Protein AF-X6FTU5-F1 (afdb_monomer_lite)

Radius of gyration: 21.66 Å; chains: 1; bounding box: 57×22×80 Å

Foldseek 3Di:
DDDPPPDPDDVVVVVVVVVVVVLVVVLVVLLVVQLVVQLVVLLVQLLVVCVVLQWFKKKFFDDPPPPVQAGPDIDTDGPDPVRDQFQAWTWGFARDGPDNGTDTDIDGSRVSVSVSVVSVQCVPPNPDPDDLQFARIWMQGSVVSDIDGHTDPDDPDPD

Structure (mmCIF, N/CA/C/O backbone):
data_AF-X6FTU5-F1
#
_entry.id   AF-X6FTU5-F1
#
loop_
_atom_site.group_PDB
_atom_site.id
_atom_site.type_symbol
_atom_site.label_atom_id
_atom_site.label_alt_id
_atom_site.label_comp_id
_atom_site.label_asym_id
_atom_site.label_entity_id
_atom_site.label_seq_id
_atom_site.pdbx_PDB_ins_code
_atom_site.Cartn_x
_atom_site.Cartn_y
_atom_site.Cartn_z
_atom_site.occupancy
_atom_site.B_iso_or_equiv
_atom_site.auth_seq_id
_atom_site.auth_comp_id
_atom_site.auth_asym_id
_atom_site.auth_atom_id
_atom_site.pdbx_PDB_model_num
ATOM 1 N N . MET A 1 1 ? -4.633 14.559 -58.770 1.00 42.03 1 MET A N 1
ATOM 2 C CA . MET A 1 1 ? -4.691 13.510 -57.730 1.00 42.03 1 MET A CA 1
ATOM 3 C C . MET A 1 1 ? -3.268 13.254 -57.257 1.00 42.03 1 MET A C 1
ATOM 5 O O . MET A 1 1 ? -2.538 12.561 -57.950 1.00 42.03 1 MET A O 1
ATOM 9 N N . SER A 1 2 ? -2.838 13.883 -56.160 1.00 44.19 2 SER A N 1
ATOM 10 C CA . SER A 1 2 ? -1.502 13.637 -55.597 1.00 44.19 2 SER A CA 1
ATOM 11 C C . SER A 1 2 ? -1.556 12.424 -54.680 1.00 44.19 2 SER A C 1
ATOM 13 O O . SER A 1 2 ? -2.303 12.421 -53.705 1.00 44.19 2 SER A O 1
ATOM 15 N N . ALA A 1 3 ? -0.774 11.398 -55.006 1.00 46.72 3 ALA A N 1
ATOM 16 C CA . ALA A 1 3 ? -0.528 10.275 -54.119 1.00 46.72 3 ALA A CA 1
ATOM 17 C C . ALA A 1 3 ? 0.391 10.741 -52.981 1.00 46.72 3 ALA A C 1
ATOM 19 O O . ALA A 1 3 ? 1.514 11.183 -53.226 1.00 46.72 3 ALA A O 1
ATOM 20 N N . ILE A 1 4 ? -0.087 10.654 -51.738 1.00 50.03 4 ILE A N 1
ATOM 21 C CA . ILE A 1 4 ? 0.770 10.728 -50.554 1.00 50.03 4 ILE A CA 1
ATOM 22 C C . ILE A 1 4 ? 1.622 9.460 -50.577 1.00 50.03 4 ILE A C 1
ATOM 24 O O . ILE A 1 4 ? 1.137 8.369 -50.283 1.00 50.03 4 ILE A O 1
ATOM 28 N N . ALA A 1 5 ? 2.882 9.589 -50.983 1.00 56.28 5 ALA A N 1
ATOM 29 C CA . ALA A 1 5 ? 3.855 8.534 -50.771 1.00 56.28 5 ALA A CA 1
ATOM 30 C C . ALA A 1 5 ? 4.080 8.421 -49.258 1.00 56.28 5 ALA A C 1
ATOM 32 O O . ALA A 1 5 ? 4.592 9.358 -48.640 1.00 56.28 5 ALA A O 1
ATOM 33 N N . LEU A 1 6 ? 3.680 7.295 -48.655 1.00 59.34 6 LEU A N 1
ATOM 34 C CA . LEU A 1 6 ? 4.184 6.924 -47.336 1.00 59.34 6 LEU A CA 1
ATOM 35 C C . LEU A 1 6 ? 5.707 6.850 -47.459 1.00 59.34 6 LEU A C 1
ATOM 37 O O . LEU A 1 6 ? 6.240 5.959 -48.120 1.00 59.34 6 LEU A O 1
ATOM 41 N N . LEU A 1 7 ? 6.403 7.813 -46.857 1.00 59.12 7 LEU A N 1
ATOM 42 C CA . LEU A 1 7 ? 7.847 7.727 -46.692 1.00 59.12 7 LEU A CA 1
ATOM 43 C C . LEU A 1 7 ? 8.167 6.405 -45.973 1.00 59.12 7 LEU A C 1
ATOM 45 O O . LEU A 1 7 ? 7.501 6.086 -44.982 1.00 59.12 7 LEU A O 1
ATOM 49 N N . PRO A 1 8 ? 9.159 5.630 -46.444 1.00 56.94 8 PRO A N 1
ATOM 50 C CA . PRO A 1 8 ? 9.576 4.422 -45.753 1.00 56.94 8 PRO A CA 1
ATOM 51 C C . PRO A 1 8 ? 10.033 4.784 -44.339 1.00 56.94 8 PRO A C 1
ATOM 53 O O . PRO A 1 8 ? 10.771 5.750 -44.126 1.00 56.94 8 PRO A O 1
ATOM 56 N N . ARG A 1 9 ? 9.562 4.011 -43.360 1.00 58.28 9 ARG A N 1
ATOM 57 C CA . ARG A 1 9 ? 9.973 4.131 -41.962 1.00 58.28 9 ARG A CA 1
ATOM 58 C C . ARG A 1 9 ? 11.492 3.911 -41.904 1.00 58.28 9 ARG A C 1
ATOM 60 O O . ARG A 1 9 ? 11.995 2.918 -42.423 1.00 58.28 9 ARG A O 1
ATOM 67 N N . ALA A 1 10 ? 12.239 4.889 -41.393 1.00 66.31 10 ALA A N 1
ATOM 68 C CA . ALA A 1 10 ? 13.698 4.822 -41.396 1.00 66.31 10 ALA A CA 1
ATOM 69 C C . ALA A 1 10 ? 14.171 3.743 -40.398 1.00 66.31 10 ALA A C 1
ATOM 71 O O . ALA A 1 10 ? 13.824 3.846 -39.221 1.00 66.31 10 ALA A O 1
ATOM 72 N N . PRO A 1 11 ? 15.005 2.766 -40.799 1.00 68.19 11 PRO A N 1
ATOM 73 C CA . PRO A 1 11 ? 15.362 1.608 -39.965 1.00 68.19 11 PRO A CA 1
ATOM 74 C C . PRO A 1 11 ? 16.041 1.984 -38.636 1.00 68.19 11 PRO A C 1
ATOM 76 O O . PRO A 1 11 ? 15.866 1.304 -37.632 1.00 68.19 11 PRO A O 1
ATOM 79 N N . ALA A 1 12 ? 16.758 3.112 -38.589 1.00 70.19 12 ALA A N 1
ATOM 80 C CA . ALA A 1 12 ? 17.352 3.633 -37.356 1.00 70.19 12 ALA A CA 1
ATOM 81 C C . ALA A 1 12 ? 16.309 4.134 -36.335 1.00 70.19 12 ALA A C 1
ATOM 83 O O . ALA A 1 12 ? 16.538 4.053 -35.131 1.00 70.19 12 ALA A O 1
ATOM 84 N N . ARG A 1 13 ? 15.157 4.644 -36.799 1.00 71.00 13 ARG A N 1
ATOM 85 C CA . ARG A 1 13 ? 14.048 5.072 -35.930 1.00 71.00 13 ARG A CA 1
ATOM 86 C C . ARG A 1 13 ? 13.336 3.869 -35.314 1.00 71.00 13 ARG A C 1
ATOM 88 O O . ARG A 1 13 ? 12.892 3.961 -34.176 1.00 71.00 13 ARG A O 1
ATOM 95 N N . ASP A 1 14 ? 13.256 2.772 -36.057 1.00 79.62 14 ASP A N 1
ATOM 96 C CA . ASP A 1 14 ? 12.627 1.537 -35.590 1.00 79.62 14 ASP A CA 1
ATOM 97 C C . ASP A 1 14 ? 13.504 0.839 -34.553 1.00 79.62 14 ASP A C 1
ATOM 99 O O . ASP A 1 14 ? 13.029 0.576 -33.456 1.00 79.62 14 ASP A O 1
ATOM 103 N N . ALA A 1 15 ? 14.813 0.731 -34.798 1.00 79.12 15 ALA A N 1
ATOM 104 C CA . ALA A 1 15 ? 15.755 0.223 -33.798 1.00 79.12 15 ALA A CA 1
ATOM 105 C C . ALA A 1 15 ? 15.768 1.058 -32.497 1.00 79.12 15 ALA A C 1
ATOM 107 O O . AL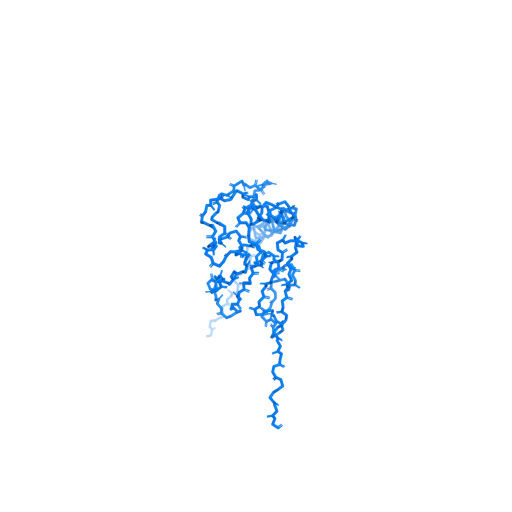A A 1 15 ? 15.851 0.510 -31.400 1.00 79.12 15 ALA A O 1
ATOM 108 N N . ALA A 1 16 ? 15.657 2.388 -32.596 1.00 88.56 16 ALA A N 1
ATOM 109 C CA . ALA A 1 16 ? 15.575 3.258 -31.421 1.00 88.56 16 ALA A CA 1
ATOM 110 C C . ALA A 1 16 ? 14.254 3.095 -30.646 1.00 88.56 16 ALA A C 1
ATOM 112 O O . ALA A 1 16 ? 14.241 3.232 -29.421 1.00 88.56 16 ALA A O 1
ATOM 113 N N . LEU A 1 17 ? 13.150 2.819 -31.348 1.00 90.50 17 LEU A N 1
ATOM 114 C CA . LEU A 1 17 ? 11.863 2.524 -30.725 1.00 90.50 17 LEU A CA 1
ATOM 115 C C . LEU A 1 17 ? 11.897 1.166 -30.022 1.00 90.50 17 LEU A C 1
ATOM 117 O O . LEU A 1 17 ? 11.466 1.085 -28.877 1.00 90.50 17 LEU A O 1
ATOM 121 N N . ASP A 1 18 ? 12.446 0.141 -30.670 1.00 94.00 18 ASP A N 1
ATOM 122 C CA . ASP A 1 18 ? 12.558 -1.205 -30.103 1.00 94.00 18 ASP A CA 1
ATOM 123 C C . ASP A 1 18 ? 13.383 -1.193 -28.809 1.00 94.00 18 ASP A C 1
ATOM 125 O O . ASP A 1 18 ? 12.962 -1.744 -27.795 1.00 94.00 18 ASP A O 1
ATOM 129 N N . GLU A 1 19 ? 14.505 -0.470 -28.794 1.00 93.88 19 GLU A N 1
ATOM 130 C CA . GLU A 1 19 ? 15.320 -0.276 -27.588 1.00 93.88 19 GLU A CA 1
ATOM 131 C C . GLU A 1 19 ? 14.560 0.483 -26.484 1.00 93.88 19 GLU A C 1
ATOM 133 O O . GLU A 1 19 ? 14.653 0.160 -25.297 1.00 93.88 19 GLU A O 1
ATOM 138 N N . ALA A 1 20 ? 13.779 1.503 -26.851 1.00 94.00 20 ALA A N 1
ATOM 139 C CA . ALA A 1 20 ? 12.971 2.246 -25.889 1.00 94.00 20 ALA A CA 1
ATOM 140 C C . ALA A 1 20 ? 11.861 1.377 -25.273 1.00 94.00 20 ALA A C 1
ATOM 142 O O . ALA A 1 20 ? 11.630 1.468 -24.065 1.00 94.00 20 ALA A O 1
ATOM 143 N N . LEU A 1 21 ? 11.214 0.530 -26.079 1.00 95.31 21 LEU A N 1
ATOM 144 C CA . LEU A 1 21 ? 10.204 -0.427 -25.629 1.00 95.31 21 LEU A CA 1
ATOM 145 C C . LEU A 1 21 ? 10.824 -1.501 -24.728 1.00 95.31 21 LEU A C 1
ATOM 147 O O . LEU A 1 21 ? 10.313 -1.741 -23.639 1.00 95.31 21 LEU A O 1
ATOM 151 N N . ALA A 1 22 ? 11.979 -2.056 -25.103 1.00 95.56 22 ALA A N 1
ATOM 152 C CA . ALA A 1 22 ? 12.688 -3.037 -24.281 1.00 95.56 22 ALA A CA 1
ATOM 153 C C . ALA A 1 22 ? 13.067 -2.471 -22.901 1.00 95.56 22 ALA A C 1
ATOM 155 O O . ALA A 1 22 ? 12.872 -3.124 -21.872 1.00 95.56 22 ALA A O 1
ATOM 156 N N . ARG A 1 23 ? 13.555 -1.224 -22.847 1.00 94.62 23 ARG A N 1
ATOM 157 C CA . ARG A 1 23 ? 13.842 -0.538 -21.578 1.00 94.62 23 ARG A CA 1
ATOM 158 C C . ARG A 1 23 ? 12.577 -0.269 -20.764 1.00 94.62 23 ARG A C 1
ATOM 160 O O . ARG A 1 23 ? 12.613 -0.369 -19.538 1.00 94.62 23 ARG A O 1
ATOM 167 N N . TYR A 1 24 ? 11.476 0.091 -21.418 1.00 94.88 24 TYR A N 1
ATOM 168 C CA . TYR A 1 24 ? 10.190 0.270 -20.751 1.00 94.88 24 TYR A CA 1
ATOM 169 C C . TYR A 1 24 ? 9.714 -1.036 -20.104 1.00 94.88 24 TYR A C 1
ATOM 171 O O . TYR A 1 24 ? 9.404 -1.032 -18.914 1.00 94.88 24 TYR A O 1
ATOM 179 N N . ASP A 1 25 ? 9.743 -2.150 -20.837 1.00 95.56 25 ASP A N 1
ATOM 180 C CA . ASP A 1 25 ? 9.323 -3.463 -20.336 1.00 95.56 25 ASP A CA 1
ATOM 181 C C . ASP A 1 25 ? 10.193 -3.930 -19.164 1.00 95.56 25 ASP A C 1
ATOM 183 O O . ASP A 1 25 ? 9.676 -4.412 -18.152 1.00 95.56 25 ASP A O 1
ATOM 187 N N . ALA A 1 26 ? 11.511 -3.725 -19.255 1.00 95.19 26 ALA A N 1
ATOM 188 C CA . ALA A 1 26 ? 12.438 -4.029 -18.169 1.00 95.19 26 ALA A CA 1
ATOM 189 C C . ALA A 1 26 ? 12.136 -3.201 -16.908 1.00 95.19 26 ALA A C 1
ATOM 191 O O . ALA A 1 26 ? 12.066 -3.749 -15.805 1.00 95.19 26 ALA A O 1
ATOM 192 N N . ASN A 1 27 ? 11.898 -1.895 -17.064 1.00 95.25 27 ASN A N 1
ATOM 193 C CA . ASN A 1 27 ? 11.539 -1.014 -15.953 1.00 95.25 27 ASN A CA 1
ATOM 194 C C . ASN A 1 27 ? 10.174 -1.372 -15.353 1.00 95.25 27 ASN A C 1
ATOM 196 O O . ASN A 1 27 ? 10.035 -1.373 -14.131 1.00 95.25 27 ASN A O 1
ATOM 200 N N . LEU A 1 28 ? 9.190 -1.729 -16.183 1.00 93.81 28 LEU A N 1
ATOM 201 C CA . LEU A 1 28 ? 7.870 -2.165 -15.731 1.00 93.81 28 LEU A CA 1
ATOM 202 C C . LEU A 1 28 ? 7.962 -3.454 -14.911 1.00 93.81 28 LEU A C 1
ATOM 204 O O . LEU A 1 28 ? 7.352 -3.558 -13.845 1.00 93.81 28 LEU A O 1
ATOM 208 N N . ALA A 1 29 ? 8.737 -4.431 -15.388 1.00 93.88 29 ALA A N 1
ATOM 209 C CA . ALA A 1 29 ? 8.961 -5.686 -14.684 1.00 93.88 29 ALA A CA 1
ATOM 210 C C . ALA A 1 29 ? 9.657 -5.455 -13.334 1.00 93.88 29 ALA A C 1
ATOM 212 O O . ALA A 1 29 ? 9.185 -5.952 -12.308 1.00 93.88 29 ALA A O 1
ATOM 213 N N . ALA A 1 30 ? 10.727 -4.653 -13.313 1.00 95.12 30 ALA A N 1
ATOM 214 C CA . ALA A 1 30 ? 11.441 -4.304 -12.087 1.00 95.12 30 ALA A CA 1
ATOM 215 C C . ALA A 1 30 ? 10.533 -3.569 -11.087 1.00 95.12 30 ALA A C 1
ATOM 217 O O . ALA A 1 30 ? 10.464 -3.950 -9.916 1.00 95.12 30 ALA A O 1
ATOM 218 N N . TYR A 1 31 ? 9.772 -2.577 -11.558 1.00 93.69 31 TYR A N 1
ATOM 219 C CA . TYR A 1 31 ? 8.826 -1.826 -10.738 1.00 93.69 31 TYR A CA 1
ATOM 220 C C . TYR A 1 31 ? 7.777 -2.743 -10.100 1.00 93.69 31 TYR A C 1
ATOM 222 O O . TYR A 1 31 ? 7.588 -2.707 -8.887 1.00 93.69 31 TYR A O 1
ATOM 230 N N . ARG A 1 32 ? 7.152 -3.636 -10.879 1.00 91.69 32 ARG A N 1
ATOM 231 C CA . ARG A 1 32 ? 6.150 -4.592 -10.373 1.00 91.69 32 ARG A CA 1
ATOM 232 C C . ARG A 1 32 ? 6.716 -5.527 -9.305 1.00 91.69 32 ARG A C 1
ATOM 234 O O . ARG A 1 32 ? 6.049 -5.775 -8.299 1.00 91.69 32 ARG A O 1
ATOM 241 N N . VAL A 1 33 ? 7.941 -6.024 -9.496 1.00 94.31 33 VAL A N 1
ATOM 242 C CA . VAL A 1 33 ? 8.627 -6.877 -8.510 1.00 94.31 33 VAL A CA 1
ATOM 243 C C . VAL A 1 33 ? 8.869 -6.115 -7.207 1.00 94.31 33 VAL A C 1
ATOM 245 O O . VAL A 1 33 ? 8.559 -6.628 -6.129 1.00 94.31 33 VAL A O 1
ATOM 248 N N . LEU A 1 34 ? 9.379 -4.885 -7.288 1.00 95.25 34 LEU A N 1
ATOM 249 C CA . LEU A 1 34 ? 9.613 -4.049 -6.111 1.00 95.25 34 LEU A CA 1
ATOM 250 C C . LEU A 1 34 ? 8.303 -3.689 -5.399 1.00 95.25 34 LEU A C 1
ATOM 252 O O . LEU A 1 34 ? 8.236 -3.814 -4.176 1.00 95.25 34 LEU A O 1
ATOM 256 N N . SER A 1 35 ? 7.250 -3.324 -6.134 1.00 92.25 35 SER A N 1
ATOM 257 C CA . SER A 1 35 ? 5.917 -3.058 -5.576 1.00 92.25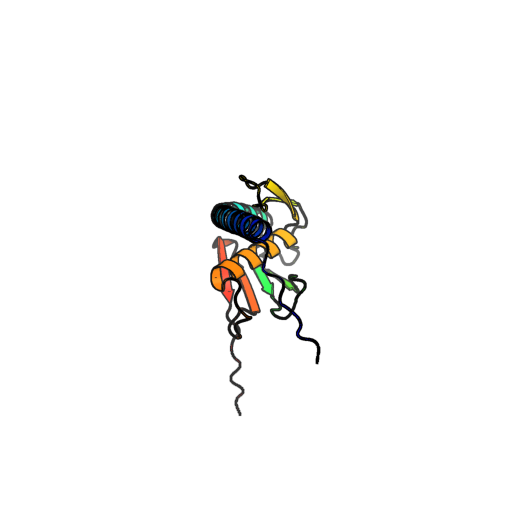 35 SER A CA 1
ATOM 258 C C . SER A 1 35 ? 5.372 -4.261 -4.826 1.00 92.25 35 SER A C 1
ATOM 260 O O . SER A 1 35 ? 5.035 -4.145 -3.648 1.00 92.25 35 SER A O 1
ATOM 262 N N . ALA A 1 36 ? 5.388 -5.447 -5.437 1.00 91.88 36 ALA A N 1
ATOM 263 C CA . ALA A 1 36 ? 4.957 -6.669 -4.766 1.00 91.88 36 ALA A CA 1
ATOM 264 C C . ALA A 1 36 ? 5.768 -6.953 -3.488 1.00 91.88 36 ALA A C 1
ATOM 266 O O . ALA A 1 36 ? 5.191 -7.308 -2.458 1.00 91.88 36 ALA A O 1
ATOM 267 N N . LYS A 1 37 ? 7.091 -6.740 -3.525 1.00 95.06 37 LYS A N 1
ATOM 268 C CA . LYS A 1 37 ? 7.985 -6.928 -2.373 1.00 95.06 37 LYS A CA 1
ATOM 269 C C . LYS A 1 37 ? 7.687 -5.942 -1.236 1.00 95.06 37 LYS A C 1
ATOM 271 O O . LYS A 1 37 ? 7.769 -6.327 -0.071 1.00 95.06 37 LYS A O 1
ATOM 276 N N . MET A 1 38 ? 7.351 -4.690 -1.553 1.00 95.56 38 MET A N 1
ATOM 277 C CA . MET A 1 38 ? 7.146 -3.623 -0.562 1.00 95.56 38 MET A CA 1
ATOM 278 C C . MET A 1 38 ? 5.740 -3.581 0.048 1.00 95.56 38 MET A C 1
ATOM 280 O O . MET A 1 38 ? 5.575 -3.016 1.128 1.00 95.56 38 MET A O 1
ATOM 284 N N . ARG A 1 39 ? 4.738 -4.235 -0.556 1.00 92.31 39 ARG A N 1
ATOM 285 C CA . ARG A 1 39 ? 3.363 -4.273 -0.015 1.00 92.31 39 ARG A CA 1
ATOM 286 C C . ARG A 1 39 ? 3.303 -4.773 1.430 1.00 92.31 39 ARG A C 1
ATOM 288 O O . ARG A 1 39 ? 2.734 -4.107 2.290 1.00 92.31 39 ARG A O 1
ATOM 295 N N . SER A 1 40 ? 3.905 -5.928 1.724 1.00 94.69 40 SER A N 1
ATOM 296 C CA . SER A 1 40 ? 3.855 -6.517 3.073 1.00 94.69 40 SER A CA 1
ATOM 297 C C . SER A 1 40 ? 4.531 -5.660 4.157 1.00 94.69 40 SER A C 1
ATOM 299 O O . SER A 1 40 ? 3.884 -5.425 5.181 1.00 94.69 40 SER A O 1
ATOM 301 N N . PRO A 1 41 ? 5.785 -5.182 3.997 1.00 96.69 41 PRO A N 1
ATOM 302 C CA . PRO A 1 41 ? 6.414 -4.334 5.011 1.00 96.69 41 PRO A CA 1
ATOM 303 C C . PRO A 1 41 ? 5.700 -2.987 5.176 1.00 96.69 41 PRO A C 1
ATOM 305 O O . PRO A 1 41 ? 5.454 -2.578 6.309 1.00 96.69 41 PRO A O 1
ATOM 308 N N . ASN A 1 42 ? 5.266 -2.343 4.086 1.00 97.19 42 ASN A N 1
ATOM 309 C CA . ASN A 1 42 ? 4.514 -1.087 4.174 1.00 97.19 42 ASN A CA 1
ATOM 310 C C . ASN A 1 42 ? 3.172 -1.277 4.891 1.00 97.19 42 ASN A C 1
ATOM 312 O O . ASN A 1 42 ? 2.785 -0.459 5.726 1.00 97.19 42 ASN A O 1
ATOM 316 N N . ARG A 1 43 ? 2.479 -2.391 4.619 1.00 96.19 43 ARG A N 1
ATOM 317 C CA . ARG A 1 43 ? 1.258 -2.761 5.340 1.00 96.19 43 ARG A CA 1
ATOM 318 C C . ARG A 1 43 ? 1.549 -2.946 6.822 1.00 96.19 43 ARG A C 1
ATOM 320 O O . ARG A 1 43 ? 0.828 -2.408 7.651 1.00 96.19 43 ARG A O 1
ATOM 327 N N . ALA A 1 44 ? 2.607 -3.670 7.176 1.00 97.00 44 ALA A N 1
ATOM 328 C CA . ALA A 1 44 ? 2.951 -3.880 8.577 1.00 97.00 44 ALA A CA 1
ATOM 329 C C . ALA A 1 44 ? 3.185 -2.554 9.324 1.00 97.00 44 ALA A C 1
ATOM 331 O O . ALA A 1 44 ? 2.594 -2.360 10.389 1.00 97.00 44 ALA A O 1
ATOM 332 N N . ALA A 1 45 ? 3.946 -1.635 8.722 1.00 97.06 45 ALA A N 1
ATOM 333 C CA . ALA A 1 45 ? 4.219 -0.314 9.283 1.00 97.06 45 ALA A CA 1
ATOM 334 C C . ALA A 1 45 ? 2.933 0.507 9.483 1.00 97.06 45 ALA A C 1
ATOM 336 O O . ALA A 1 45 ? 2.713 1.070 10.557 1.00 97.06 45 ALA A O 1
ATOM 337 N N . LEU A 1 46 ? 2.037 0.529 8.487 1.00 96.50 46 LEU A N 1
ATOM 338 C CA . LEU A 1 46 ? 0.762 1.241 8.600 1.00 96.50 46 LEU A CA 1
ATOM 339 C C . LEU A 1 46 ? -0.101 0.674 9.733 1.00 96.50 46 LEU A C 1
ATOM 341 O O . LEU A 1 46 ? -0.606 1.422 10.566 1.00 96.50 46 LEU A O 1
ATOM 345 N N . PHE A 1 47 ? -0.246 -0.649 9.806 1.00 96.69 47 PHE A N 1
ATOM 346 C CA . PHE A 1 47 ? -1.058 -1.284 10.844 1.00 96.69 47 PHE A CA 1
ATOM 347 C C . PHE A 1 47 ? -0.478 -1.101 12.252 1.00 96.69 47 PHE A C 1
ATOM 349 O O . PHE A 1 47 ? -1.238 -1.021 13.213 1.00 96.69 47 PHE A O 1
ATOM 356 N N . GLU A 1 48 ? 0.844 -1.019 12.397 1.00 96.06 48 GLU A N 1
ATOM 357 C CA . GLU A 1 48 ? 1.484 -0.654 13.667 1.00 96.06 48 GLU A CA 1
ATOM 358 C C . GLU A 1 48 ? 1.163 0.783 14.077 1.00 96.06 48 GLU A C 1
ATOM 360 O O . GLU A 1 48 ? 0.749 1.008 15.214 1.00 96.06 48 GLU A O 1
ATOM 365 N N . ALA A 1 49 ? 1.263 1.739 13.149 1.00 94.56 49 ALA A N 1
ATOM 366 C CA . ALA A 1 49 ? 0.918 3.133 13.414 1.00 94.56 49 ALA A CA 1
ATOM 367 C C . ALA A 1 49 ? -0.560 3.298 13.816 1.00 94.56 49 ALA A C 1
ATOM 369 O O . ALA A 1 49 ? -0.875 4.006 14.775 1.00 94.56 49 ALA A O 1
ATOM 370 N N . LEU A 1 50 ? -1.472 2.600 13.131 1.00 94.19 50 LEU A N 1
ATOM 371 C CA . LEU A 1 50 ? -2.903 2.616 13.449 1.00 94.19 50 LEU A CA 1
ATOM 372 C C . LEU A 1 50 ? -3.211 1.974 14.808 1.00 94.19 50 LEU A C 1
ATOM 374 O O . LEU A 1 50 ? -3.997 2.523 15.584 1.00 94.19 50 LEU A O 1
ATOM 378 N N . ALA A 1 51 ? -2.566 0.848 15.127 1.00 93.31 51 ALA A N 1
ATOM 379 C CA . ALA A 1 51 ? -2.727 0.182 16.416 1.00 93.31 51 ALA A CA 1
ATOM 380 C C . ALA A 1 51 ? -2.194 1.041 17.575 1.00 93.31 51 ALA A C 1
ATOM 382 O O . ALA A 1 51 ? -2.848 1.146 18.613 1.00 93.31 51 ALA A O 1
ATOM 383 N N . ALA A 1 52 ? -1.051 1.712 17.390 1.00 92.56 52 ALA A N 1
ATOM 384 C CA . ALA A 1 52 ? -0.495 2.643 18.373 1.00 92.56 52 ALA A CA 1
ATOM 385 C C . ALA A 1 52 ? -1.441 3.824 18.653 1.00 92.56 52 ALA A C 1
ATOM 387 O O . ALA A 1 52 ? -1.535 4.294 19.787 1.00 92.56 52 ALA A O 1
ATOM 388 N N . ALA A 1 53 ? -2.198 4.250 17.639 1.00 90.31 53 ALA A N 1
ATOM 389 C CA . ALA A 1 53 ? -3.248 5.256 17.758 1.00 90.31 53 ALA A CA 1
ATOM 390 C C . ALA A 1 53 ? -4.585 4.720 18.307 1.00 90.31 53 ALA A C 1
ATOM 392 O O . ALA A 1 53 ? -5.550 5.477 18.386 1.00 90.31 53 ALA A O 1
ATOM 393 N N . ARG A 1 54 ? -4.655 3.435 18.691 1.00 90.81 54 ARG A N 1
ATOM 394 C CA . ARG A 1 54 ? -5.864 2.753 19.194 1.00 90.81 54 ARG A CA 1
ATOM 395 C C . ARG A 1 54 ? -7.042 2.776 18.215 1.00 90.81 54 ARG A C 1
ATOM 397 O O . ARG A 1 54 ? -8.200 2.749 18.626 1.00 90.81 54 ARG A O 1
ATOM 404 N N . ILE A 1 55 ? -6.757 2.812 16.917 1.00 91.38 55 ILE A N 1
ATOM 405 C CA . ILE A 1 55 ? -7.778 2.673 15.879 1.00 91.38 55 ILE A CA 1
ATOM 406 C C . ILE A 1 55 ? -8.059 1.186 15.681 1.00 91.38 55 ILE A C 1
ATOM 408 O O . ILE A 1 55 ? -7.124 0.402 15.530 1.00 91.38 55 ILE A O 1
ATOM 412 N N . SER A 1 56 ? -9.335 0.792 15.674 1.00 91.94 56 SER A N 1
ATOM 413 C CA . SER A 1 56 ? -9.735 -0.611 15.507 1.00 91.94 56 SER A CA 1
ATOM 414 C C . SER A 1 56 ? -10.198 -0.922 14.083 1.00 91.94 56 SER A C 1
ATOM 416 O O . SER A 1 56 ? -9.834 -1.970 13.541 1.00 91.94 56 SER A O 1
ATOM 418 N N . LEU A 1 57 ? -10.930 -0.002 13.446 1.00 92.50 57 LEU A N 1
ATOM 419 C CA . LEU A 1 57 ? -11.386 -0.124 12.061 1.00 92.50 57 LEU A CA 1
ATOM 420 C C . LEU A 1 57 ? -11.208 1.192 11.298 1.00 92.50 57 LEU A C 1
ATOM 422 O O . LEU A 1 57 ? -11.501 2.267 11.826 1.00 92.50 57 LEU A O 1
ATOM 426 N N . ILE A 1 58 ? -10.823 1.094 10.028 1.00 91.69 58 ILE A N 1
ATOM 427 C CA . ILE A 1 58 ? -10.954 2.187 9.059 1.00 91.69 58 ILE A CA 1
ATOM 428 C C . ILE A 1 58 ? -11.775 1.685 7.881 1.00 91.69 58 ILE A C 1
ATOM 430 O O . ILE A 1 58 ? -11.498 0.618 7.337 1.00 91.69 58 ILE A O 1
ATOM 434 N N . ILE A 1 59 ? -12.779 2.462 7.494 1.00 90.31 59 ILE A N 1
ATOM 435 C CA . ILE A 1 59 ? -13.550 2.246 6.276 1.00 90.31 59 ILE A CA 1
ATOM 436 C C . ILE A 1 59 ? -13.156 3.348 5.303 1.00 90.31 59 ILE A C 1
ATOM 438 O O . ILE A 1 59 ? -13.316 4.533 5.599 1.00 90.31 59 ILE A O 1
ATOM 442 N N . VAL A 1 60 ? -12.630 2.933 4.160 1.00 88.69 60 VAL A N 1
ATOM 443 C CA . VAL A 1 60 ? -12.275 3.792 3.036 1.00 88.69 60 VAL A CA 1
ATOM 444 C C . VAL A 1 60 ? -13.379 3.665 2.002 1.00 88.69 60 VAL A C 1
ATOM 446 O O . VAL A 1 60 ? -13.631 2.554 1.540 1.00 88.69 60 VAL A O 1
ATOM 449 N N . ALA A 1 61 ? -14.040 4.767 1.658 1.00 83.50 61 ALA A N 1
ATOM 450 C CA . ALA A 1 61 ? -14.893 4.820 0.475 1.00 83.50 61 ALA A CA 1
ATOM 451 C C . ALA A 1 61 ? -14.038 5.154 -0.752 1.00 83.50 61 ALA A C 1
ATOM 453 O O . ALA A 1 61 ? -13.146 6.000 -0.662 1.00 83.50 61 ALA A O 1
ATOM 454 N N . VAL A 1 62 ? -14.308 4.478 -1.864 1.00 74.62 62 VAL A N 1
ATOM 455 C CA . VAL A 1 62 ? -13.645 4.703 -3.149 1.00 74.62 62 VAL A CA 1
ATOM 456 C C . VAL A 1 62 ? -14.709 5.106 -4.153 1.00 74.62 62 VAL A C 1
ATOM 458 O O . VAL A 1 62 ? -15.715 4.406 -4.287 1.00 74.62 62 VAL A O 1
ATOM 461 N N . ASP A 1 63 ? -14.484 6.220 -4.841 1.00 69.62 63 ASP A N 1
ATOM 462 C CA . ASP A 1 63 ? -15.265 6.579 -6.017 1.00 69.62 63 ASP A CA 1
ATOM 463 C C . ASP A 1 63 ? -14.531 6.062 -7.264 1.00 69.62 63 ASP A C 1
ATOM 465 O O . ASP A 1 63 ? -13.402 6.479 -7.523 1.00 69.62 63 ASP A O 1
ATOM 469 N N . PRO A 1 64 ? -15.104 5.094 -8.000 1.00 60.91 64 PRO A N 1
ATOM 470 C CA . PRO A 1 64 ? -14.494 4.587 -9.223 1.00 60.91 64 PRO A CA 1
ATOM 471 C C . PRO A 1 64 ? -14.545 5.588 -10.387 1.00 60.91 64 PRO A C 1
ATOM 473 O O . PRO A 1 64 ? -13.824 5.378 -11.359 1.00 60.91 64 PRO A O 1
ATOM 476 N N . ASP A 1 65 ? -15.384 6.625 -10.301 1.00 60.53 65 ASP A N 1
ATOM 477 C CA . ASP A 1 65 ? -15.512 7.680 -11.312 1.00 60.53 65 ASP A CA 1
ATOM 478 C C . ASP A 1 65 ? -14.595 8.887 -11.007 1.00 60.53 65 ASP A C 1
ATOM 480 O O . ASP A 1 65 ? -14.563 9.852 -11.775 1.00 60.53 65 ASP A O 1
ATOM 484 N N . ASP A 1 66 ? -13.844 8.850 -9.896 1.00 63.47 66 ASP A N 1
ATOM 485 C CA . ASP A 1 66 ? -12.853 9.871 -9.555 1.00 63.47 66 ASP A CA 1
ATOM 486 C C . ASP A 1 66 ? -11.535 9.642 -10.312 1.00 63.47 66 ASP A C 1
ATOM 488 O O . ASP A 1 66 ? -10.667 8.861 -9.906 1.00 63.47 66 ASP A O 1
ATOM 492 N N . ASP A 1 67 ? -11.377 10.375 -11.413 1.00 58.22 67 ASP A N 1
ATOM 493 C CA . ASP A 1 67 ? -10.157 10.394 -12.226 1.00 58.22 67 ASP A CA 1
ATOM 494 C C . ASP A 1 67 ? -8.940 10.973 -11.472 1.00 58.22 67 ASP A C 1
ATOM 496 O O . ASP A 1 67 ? -7.797 10.726 -11.875 1.00 58.22 67 ASP A O 1
ATOM 500 N N . ASP A 1 68 ? -9.151 11.723 -10.379 1.00 57.12 68 ASP A N 1
ATOM 501 C CA . ASP A 1 68 ? -8.064 12.303 -9.580 1.00 57.12 68 ASP A CA 1
ATOM 502 C C . ASP A 1 68 ? -7.458 11.290 -8.592 1.00 57.12 68 ASP A C 1
ATOM 504 O O . ASP A 1 68 ? -6.394 11.547 -8.013 1.00 57.12 68 ASP A O 1
ATOM 508 N N . GLY A 1 69 ? -8.095 10.126 -8.420 1.00 53.59 69 GLY A N 1
ATOM 509 C CA . GLY A 1 69 ? -7.587 9.031 -7.604 1.00 53.59 69 GLY A CA 1
ATOM 510 C C . GLY A 1 69 ? -7.439 9.408 -6.132 1.00 53.59 69 GLY A C 1
ATOM 511 O O . GLY A 1 69 ? -6.412 9.084 -5.524 1.00 53.59 69 GLY A O 1
ATOM 512 N N . ARG A 1 70 ? -8.434 10.100 -5.561 1.00 57.66 70 ARG A N 1
ATOM 513 C CA . ARG A 1 70 ? -8.434 10.494 -4.152 1.00 57.66 70 ARG A CA 1
ATOM 514 C C . ARG A 1 70 ? -9.359 9.612 -3.316 1.00 57.66 70 ARG A C 1
ATOM 516 O O . ARG A 1 70 ? -10.431 9.191 -3.740 1.00 57.66 70 ARG A O 1
ATOM 523 N N . ILE A 1 71 ? -8.995 9.384 -2.053 1.00 60.66 71 ILE A N 1
ATOM 524 C CA . ILE A 1 71 ? -9.973 8.919 -1.061 1.00 60.66 71 ILE A CA 1
ATOM 525 C C . ILE A 1 71 ? -10.964 10.053 -0.771 1.00 60.66 71 ILE A C 1
ATOM 527 O O . ILE A 1 71 ? -10.635 11.030 -0.096 1.00 60.66 71 ILE A O 1
ATOM 531 N N . GLU A 1 72 ? -12.209 9.854 -1.192 1.00 59.75 72 GLU A N 1
ATOM 532 C CA . GLU A 1 72 ? -13.350 10.740 -0.938 1.00 59.75 72 GLU A CA 1
ATOM 533 C C . GLU A 1 72 ? -13.716 10.831 0.553 1.00 59.75 72 GLU A C 1
ATOM 535 O O . GLU A 1 72 ? -14.000 11.908 1.087 1.00 59.75 72 GLU A O 1
ATOM 540 N N . GLN A 1 73 ? -13.720 9.692 1.262 1.00 66.75 73 GLN A N 1
ATOM 541 C CA . GLN A 1 73 ? -14.184 9.643 2.648 1.00 66.75 73 GLN A CA 1
ATOM 542 C C . GLN A 1 73 ? -13.520 8.540 3.485 1.00 66.75 73 GLN A C 1
ATOM 544 O O . GLN A 1 73 ? -13.467 7.370 3.102 1.00 66.75 73 GLN A O 1
ATOM 549 N N . LEU A 1 74 ? -13.085 8.920 4.692 1.00 76.31 74 LEU A N 1
ATOM 550 C CA . LEU A 1 74 ? -12.590 8.016 5.732 1.00 76.31 74 LEU A CA 1
ATOM 551 C C . LEU A 1 74 ? -13.555 8.005 6.917 1.00 76.31 74 LEU A C 1
ATOM 553 O O . LEU A 1 74 ? -13.783 9.038 7.548 1.00 76.31 74 LEU A O 1
ATOM 557 N N . ALA A 1 75 ? -14.070 6.827 7.263 1.00 76.69 75 ALA A N 1
ATOM 558 C CA . ALA A 1 75 ? -14.780 6.608 8.518 1.00 76.69 75 ALA A CA 1
ATOM 559 C C . ALA A 1 75 ? -13.911 5.785 9.476 1.00 76.69 75 ALA A C 1
ATOM 561 O O . ALA A 1 75 ? -13.308 4.782 9.089 1.00 76.69 75 ALA A O 1
ATOM 562 N N . LEU A 1 76 ? -13.846 6.218 10.735 1.00 77.12 76 LEU A N 1
ATOM 563 C CA . LEU A 1 76 ? -13.049 5.581 11.778 1.00 77.12 76 LEU A CA 1
ATOM 564 C C . LEU A 1 76 ? -13.952 4.940 12.825 1.00 77.12 76 LEU A C 1
ATOM 566 O O . LEU A 1 76 ? -14.943 5.536 13.251 1.00 77.12 76 LEU A O 1
ATOM 570 N N . ILE A 1 77 ? -13.552 3.760 13.290 1.00 76.31 77 ILE A N 1
ATOM 571 C CA . ILE A 1 77 ? -14.094 3.139 14.495 1.00 76.31 77 ILE A CA 1
ATOM 572 C C . ILE A 1 77 ? -12.931 2.902 15.458 1.00 76.31 77 ILE A C 1
ATOM 574 O O . ILE A 1 77 ? -11.880 2.378 15.079 1.00 76.31 77 ILE A O 1
ATOM 578 N N . SER A 1 78 ? -13.123 3.317 16.705 1.00 77.81 78 SER A N 1
ATOM 579 C CA . SER A 1 78 ? -12.215 3.063 17.820 1.00 77.81 78 SER A CA 1
ATOM 580 C C . SER A 1 78 ? -13.001 2.974 19.128 1.00 77.81 78 SER A C 1
ATOM 582 O O . SER A 1 78 ? -14.181 3.332 19.189 1.00 77.81 78 SER A O 1
ATOM 584 N N . ASP A 1 79 ? -12.331 2.510 20.181 1.00 74.44 79 ASP A N 1
ATOM 585 C CA . ASP A 1 79 ? -12.932 2.374 21.512 1.00 74.44 79 ASP A CA 1
ATOM 586 C C . ASP A 1 79 ? -13.231 3.738 22.163 1.00 74.44 79 ASP A C 1
ATOM 588 O O . ASP A 1 79 ? -14.137 3.861 22.987 1.00 74.44 79 ASP A O 1
ATOM 592 N N . ASP A 1 80 ? -12.498 4.783 21.767 1.00 76.38 80 ASP A N 1
ATOM 593 C CA . ASP A 1 80 ? -12.675 6.158 22.235 1.00 76.38 80 ASP A CA 1
ATOM 594 C C . ASP A 1 80 ? -13.266 7.034 21.123 1.00 76.38 80 ASP A C 1
ATOM 596 O O . ASP A 1 80 ? -12.593 7.362 20.148 1.00 76.38 80 ASP A O 1
ATOM 600 N N . ARG A 1 81 ? -14.506 7.502 21.306 1.00 69.44 81 ARG A N 1
ATOM 601 C CA . ARG A 1 81 ? -15.223 8.350 20.333 1.00 69.44 81 ARG A CA 1
ATOM 602 C C . ARG A 1 81 ? -14.532 9.680 20.008 1.00 69.44 81 ARG A C 1
ATOM 604 O O . ARG A 1 81 ? -14.913 10.322 19.034 1.00 69.44 81 ARG A O 1
ATOM 611 N N . SER A 1 82 ? -13.561 10.115 20.810 1.00 75.94 82 SER A N 1
ATOM 612 C CA . SER A 1 82 ? -12.754 11.311 20.544 1.00 75.94 82 SER A CA 1
ATOM 613 C C . SER A 1 82 ? -11.526 11.043 19.666 1.00 75.94 82 SER A C 1
ATOM 615 O O . SER A 1 82 ? -10.869 11.992 19.228 1.00 75.94 82 SER A O 1
ATOM 617 N N . THR A 1 83 ? -11.236 9.770 19.370 1.00 79.81 83 THR A N 1
ATOM 618 C CA . THR A 1 83 ? -10.115 9.364 18.515 1.00 79.81 83 THR A CA 1
ATOM 619 C C . THR A 1 83 ? -10.253 10.003 17.144 1.00 79.81 83 THR A C 1
ATOM 621 O O . THR A 1 83 ? -11.283 9.899 16.478 1.00 79.81 83 THR A O 1
ATOM 624 N N . ARG A 1 84 ? -9.176 10.643 16.701 1.00 83.31 84 ARG A N 1
ATOM 625 C CA . ARG A 1 84 ? -9.043 11.167 15.344 1.00 83.31 84 ARG A CA 1
ATOM 626 C C . ARG A 1 84 ? -7.966 10.391 14.616 1.00 83.31 84 ARG A C 1
ATOM 628 O O . ARG A 1 84 ? -7.044 9.869 15.240 1.00 83.31 84 ARG A O 1
ATOM 635 N N . LEU A 1 85 ? -8.063 10.368 13.292 1.00 83.75 85 LEU A N 1
ATOM 636 C CA . LEU A 1 85 ? -7.001 9.812 12.471 1.00 83.75 85 LEU A CA 1
ATOM 637 C C . LEU A 1 85 ? -5.714 10.614 12.715 1.00 83.75 85 LEU A C 1
ATOM 639 O O . LEU A 1 85 ? -5.740 11.842 12.543 1.00 83.75 85 LEU A O 1
ATOM 643 N N . 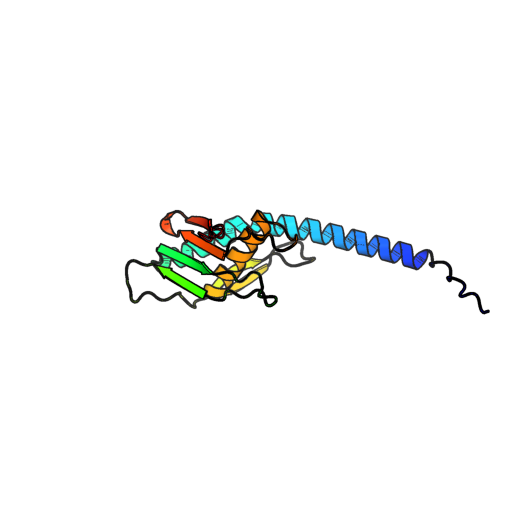PRO A 1 86 ? -4.603 9.974 13.114 1.00 85.88 86 PRO A N 1
ATOM 644 C CA . PRO A 1 86 ? -3.371 10.699 13.339 1.00 85.88 86 PRO A CA 1
ATOM 645 C C . PRO A 1 86 ? -2.913 11.337 12.031 1.00 85.88 86 PRO A C 1
ATOM 647 O O . PRO A 1 86 ? -3.043 10.753 10.960 1.00 85.88 86 PRO A O 1
ATOM 650 N N . GLN A 1 87 ? -2.381 12.549 12.128 1.00 84.88 87 GLN A N 1
ATOM 651 C CA . GLN A 1 87 ? -1.823 13.274 10.981 1.00 84.88 87 GLN A CA 1
ATOM 652 C C . GLN A 1 87 ? -0.295 13.166 10.920 1.00 84.88 87 GLN A C 1
ATOM 654 O O . GLN A 1 87 ? 0.327 13.714 10.016 1.00 84.88 87 GLN A O 1
ATOM 659 N N . GLY A 1 88 ? 0.303 12.481 11.901 1.00 86.12 88 GLY A N 1
ATOM 660 C CA . GLY A 1 88 ? 1.744 12.294 11.993 1.00 86.12 88 GLY A CA 1
ATOM 661 C C . GLY A 1 88 ? 2.311 11.507 10.807 1.00 86.12 88 GLY A C 1
ATOM 662 O O . GLY A 1 88 ? 1.569 10.770 10.142 1.00 86.12 88 GLY A O 1
ATOM 663 N N . PRO A 1 89 ? 3.614 11.675 10.539 1.00 93.75 89 PRO A N 1
ATOM 664 C CA . PRO A 1 89 ? 4.264 11.004 9.433 1.00 93.75 89 PRO A CA 1
ATOM 665 C C . PRO A 1 89 ? 4.459 9.512 9.718 1.00 93.75 89 PRO A C 1
ATOM 667 O O . PRO A 1 89 ? 4.673 9.089 10.855 1.00 93.75 89 PRO A O 1
ATOM 670 N N . ILE A 1 90 ? 4.435 8.729 8.649 1.00 95.56 90 ILE A N 1
ATOM 671 C CA . ILE A 1 90 ? 4.907 7.354 8.575 1.00 95.56 90 ILE A CA 1
ATOM 672 C C . ILE A 1 90 ? 5.861 7.246 7.387 1.00 95.56 90 ILE A C 1
ATOM 674 O O . ILE A 1 90 ? 5.577 7.754 6.302 1.00 95.56 90 ILE A O 1
ATOM 678 N N . THR A 1 91 ? 6.994 6.579 7.580 1.00 97.12 91 THR A N 1
ATOM 679 C CA . THR A 1 91 ? 7.923 6.282 6.489 1.00 97.12 91 THR A CA 1
ATOM 680 C C . THR A 1 91 ? 7.547 4.955 5.845 1.00 97.12 91 THR A C 1
ATOM 682 O O . THR A 1 91 ? 7.533 3.922 6.513 1.00 97.12 91 THR A O 1
ATOM 685 N N . LEU A 1 92 ? 7.274 4.974 4.543 1.00 96.50 92 LEU A N 1
ATOM 686 C CA . LEU A 1 92 ? 7.074 3.774 3.731 1.00 96.50 92 LEU A CA 1
ATOM 687 C C . LEU A 1 92 ? 8.219 3.616 2.729 1.00 96.50 92 LEU A C 1
ATOM 689 O O . LEU A 1 92 ? 8.815 4.598 2.293 1.00 96.50 92 LEU A O 1
ATOM 693 N N . SER A 1 93 ? 8.513 2.381 2.330 1.00 97.25 93 SER A N 1
ATOM 694 C CA . SER A 1 93 ? 9.468 2.091 1.257 1.00 97.25 93 SER A CA 1
ATOM 695 C C . SER A 1 93 ? 8.735 2.040 -0.080 1.00 97.25 93 SER A C 1
ATOM 697 O O . SER A 1 93 ? 7.945 1.131 -0.341 1.00 97.25 93 SER A O 1
ATOM 699 N N . ILE A 1 94 ? 8.978 3.034 -0.927 1.00 94.25 94 ILE A N 1
ATOM 700 C CA . ILE A 1 94 ? 8.228 3.284 -2.155 1.00 94.25 94 ILE A CA 1
ATOM 701 C C . ILE A 1 94 ? 9.075 2.909 -3.374 1.00 94.25 94 ILE A C 1
ATOM 703 O O . ILE A 1 94 ? 10.112 3.534 -3.607 1.00 94.25 94 ILE A O 1
ATOM 707 N N . PRO A 1 95 ? 8.648 1.924 -4.180 1.00 94.12 95 PRO A N 1
ATOM 708 C CA . PRO A 1 95 ? 9.237 1.679 -5.491 1.00 94.12 95 PRO A CA 1
ATOM 709 C C . PRO A 1 95 ? 9.112 2.921 -6.372 1.00 94.12 95 PRO A C 1
ATOM 711 O O . PRO A 1 95 ? 8.048 3.539 -6.435 1.00 94.12 95 PRO A O 1
ATOM 714 N N . GLN A 1 96 ? 10.188 3.260 -7.075 1.00 93.50 96 GLN A N 1
ATOM 715 C CA . GLN A 1 96 ? 10.228 4.368 -8.025 1.00 93.50 96 GLN A CA 1
ATOM 716 C C . GLN A 1 96 ? 10.568 3.843 -9.411 1.00 93.50 96 GLN A C 1
ATOM 718 O O . GLN A 1 96 ? 11.359 2.911 -9.563 1.00 93.50 96 GLN A O 1
ATOM 723 N N . TRP A 1 97 ? 9.960 4.443 -10.429 1.00 93.38 97 TRP A N 1
ATOM 724 C CA . TRP A 1 97 ? 10.183 4.031 -11.807 1.00 93.38 97 TRP A CA 1
ATOM 725 C C . TRP A 1 97 ? 11.656 4.188 -12.201 1.00 93.38 97 TRP A C 1
ATOM 727 O O . TRP A 1 97 ? 12.243 5.255 -12.033 1.00 93.38 97 TRP A O 1
ATOM 737 N N . GLY A 1 98 ? 12.247 3.120 -12.740 1.00 90.69 98 GLY A N 1
ATOM 738 C CA . GLY A 1 98 ? 13.639 3.113 -13.194 1.00 90.69 98 GLY A CA 1
ATOM 739 C C . GLY A 1 98 ? 14.693 3.098 -12.081 1.00 90.69 98 GLY A C 1
ATOM 740 O O . GLY A 1 98 ? 15.880 3.110 -12.401 1.00 90.69 98 GLY A O 1
ATOM 741 N N . LEU A 1 99 ? 14.301 3.049 -10.800 1.00 94.12 99 LEU A N 1
ATOM 742 C CA . LEU A 1 99 ? 15.242 2.838 -9.700 1.00 94.12 99 LEU A CA 1
ATOM 743 C C . LEU A 1 99 ? 15.328 1.351 -9.327 1.00 94.12 99 LEU A C 1
ATOM 745 O O . LEU A 1 99 ? 14.305 0.663 -9.312 1.00 94.12 99 LEU A O 1
ATOM 749 N N . PRO A 1 100 ? 16.535 0.846 -9.008 1.00 92.12 100 PRO A N 1
ATOM 750 C CA . PRO A 1 100 ? 16.728 -0.558 -8.645 1.00 92.12 100 PRO A CA 1
ATOM 751 C C . PRO A 1 100 ? 16.222 -0.885 -7.234 1.00 92.12 100 PRO A C 1
ATOM 753 O O . PRO A 1 100 ? 15.906 -2.039 -6.952 1.00 92.12 100 PRO A O 1
ATOM 756 N N . ASP A 1 101 ? 16.123 0.126 -6.368 1.00 95.19 101 ASP A N 1
ATOM 757 C CA . ASP A 1 101 ? 15.749 -0.005 -4.964 1.00 95.19 101 ASP A CA 1
ATOM 758 C C . ASP A 1 101 ? 14.601 0.954 -4.607 1.00 95.19 101 ASP A C 1
ATOM 760 O O . ASP A 1 101 ? 14.505 2.052 -5.169 1.00 95.19 101 ASP A O 1
ATOM 764 N N . PRO A 1 102 ? 13.718 0.570 -3.666 1.00 96.38 102 PRO A N 1
ATOM 765 C CA . PRO A 1 102 ? 12.686 1.459 -3.158 1.00 96.38 102 PRO A CA 1
ATOM 766 C C . PRO A 1 102 ? 13.311 2.576 -2.318 1.00 96.38 102 PRO A C 1
ATOM 768 O O . PRO A 1 102 ? 14.277 2.358 -1.587 1.00 96.38 102 PRO A O 1
ATOM 771 N N . ILE A 1 103 ? 12.713 3.763 -2.369 1.00 96.69 103 ILE A N 1
ATOM 772 C CA . ILE A 1 103 ? 13.150 4.907 -1.565 1.00 96.69 103 ILE A CA 1
ATOM 773 C C . ILE A 1 103 ? 12.271 5.057 -0.319 1.00 96.69 103 ILE A C 1
ATOM 775 O O . ILE A 1 103 ? 11.070 4.784 -0.389 1.00 96.69 103 ILE A O 1
ATOM 779 N N . PRO A 1 104 ? 12.816 5.500 0.825 1.00 96.81 104 PRO A N 1
ATOM 780 C CA . PRO A 1 104 ? 11.985 5.907 1.947 1.00 96.81 104 PRO A CA 1
ATOM 781 C C . PRO A 1 104 ? 11.211 7.179 1.578 1.00 96.81 104 PRO A C 1
ATOM 783 O O . PRO A 1 104 ? 11.791 8.143 1.082 1.00 96.81 104 PRO A O 1
ATOM 786 N N . LEU A 1 105 ? 9.907 7.18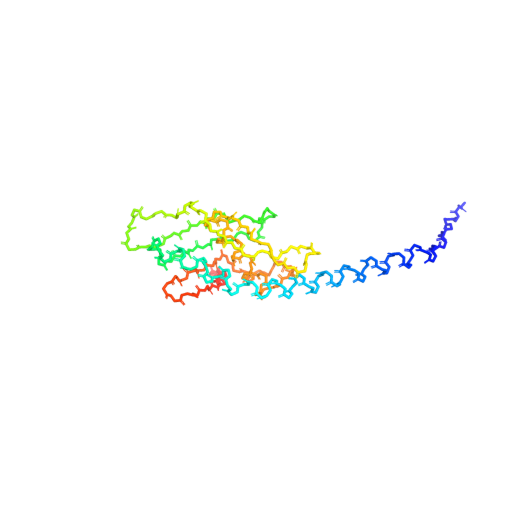6 1.836 1.00 95.69 105 LEU A N 1
ATOM 787 C CA . LEU A 1 105 ? 9.048 8.355 1.681 1.00 95.69 105 LEU A CA 1
ATOM 788 C C . LEU A 1 105 ? 8.241 8.563 2.957 1.00 95.69 105 LEU A C 1
ATOM 790 O O . LEU A 1 105 ? 7.556 7.648 3.416 1.00 95.69 105 LEU A O 1
ATOM 794 N N . GLU A 1 106 ? 8.312 9.767 3.513 1.00 96.38 106 GLU A N 1
ATOM 795 C CA . GLU A 1 106 ? 7.437 10.181 4.605 1.00 96.38 106 GLU A CA 1
ATOM 796 C C . GLU A 1 106 ? 6.081 10.611 4.048 1.00 96.38 106 GLU A C 1
ATOM 798 O O . GLU A 1 106 ? 5.985 11.494 3.197 1.00 96.38 106 GLU A O 1
ATOM 803 N N . LEU A 1 107 ? 5.025 9.972 4.539 1.00 93.50 107 LEU A N 1
ATOM 804 C CA . LEU A 1 107 ? 3.639 10.258 4.193 1.00 93.50 107 LEU A CA 1
ATOM 805 C C . LEU A 1 107 ? 2.859 10.558 5.465 1.00 93.50 107 LEU A C 1
ATOM 807 O O . LEU A 1 107 ? 3.153 10.000 6.519 1.00 93.50 107 LEU A O 1
ATOM 811 N N . SER A 1 108 ? 1.819 11.384 5.377 1.00 93.00 108 SER A N 1
ATOM 812 C CA . SER A 1 108 ? 0.821 11.400 6.446 1.00 93.00 108 SER A CA 1
ATOM 813 C C . SER A 1 108 ? 0.069 10.063 6.459 1.00 93.00 108 SER A C 1
ATOM 815 O O . SER A 1 108 ? -0.097 9.419 5.420 1.00 93.00 108 SER A O 1
ATOM 817 N N . ILE A 1 109 ? -0.417 9.639 7.626 1.00 92.50 109 ILE A N 1
ATOM 818 C CA . ILE A 1 109 ? -1.218 8.409 7.743 1.00 92.50 109 ILE A CA 1
ATOM 819 C C . ILE A 1 109 ? -2.423 8.367 6.778 1.00 92.50 109 ILE A C 1
ATOM 821 O O . ILE A 1 109 ? -2.627 7.310 6.184 1.00 92.50 109 ILE A O 1
ATOM 825 N N . PRO A 1 110 ? -3.183 9.459 6.535 1.00 90.38 110 PRO A N 1
ATOM 826 C CA . PRO A 1 110 ? -4.215 9.475 5.495 1.00 90.38 110 PRO A CA 1
ATOM 827 C C . PRO A 1 110 ? -3.697 9.076 4.104 1.00 90.38 110 PRO A C 1
ATOM 829 O O . PRO A 1 110 ? -4.253 8.169 3.492 1.00 90.38 110 PRO A O 1
ATOM 832 N N . HIS A 1 111 ? -2.591 9.670 3.641 1.00 89.06 111 HIS A N 1
ATOM 833 C CA . HIS A 1 111 ? -2.005 9.327 2.338 1.00 89.06 111 HIS A CA 1
ATOM 834 C C . HIS A 1 111 ? -1.417 7.906 2.319 1.00 89.06 111 HIS A C 1
ATOM 836 O O . HIS A 1 111 ? -1.410 7.237 1.289 1.00 89.06 111 HIS A O 1
ATOM 842 N N . ALA A 1 112 ? -0.924 7.408 3.456 1.00 93.44 112 ALA A N 1
ATOM 843 C CA . ALA A 1 112 ? -0.475 6.022 3.566 1.00 93.44 112 ALA A CA 1
ATOM 844 C C . ALA A 1 112 ? -1.644 5.023 3.457 1.00 93.44 112 ALA A C 1
ATOM 846 O O . ALA A 1 112 ? -1.485 3.967 2.843 1.00 93.44 112 ALA A O 1
ATOM 847 N N . ILE A 1 113 ? -2.815 5.355 4.017 1.00 92.56 113 ILE A N 1
ATOM 848 C CA . ILE A 1 113 ? -4.052 4.569 3.868 1.00 92.56 113 ILE A CA 1
ATOM 849 C C . ILE A 1 113 ? -4.509 4.573 2.411 1.00 92.56 113 ILE A C 1
ATOM 851 O O . ILE A 1 113 ? -4.781 3.508 1.867 1.00 92.56 113 ILE A O 1
ATOM 855 N N . GLU A 1 114 ? -4.535 5.746 1.783 1.00 88.19 114 GLU A N 1
ATOM 856 C CA . GLU A 1 114 ? -4.847 5.933 0.362 1.00 88.19 114 GLU A CA 1
ATOM 857 C C . GLU A 1 114 ? -3.989 5.076 -0.540 1.00 88.19 114 GLU A C 1
ATOM 859 O O . GLU A 1 114 ? -4.496 4.242 -1.290 1.00 88.19 114 GLU A O 1
ATOM 864 N N . ARG A 1 115 ? -2.676 5.183 -0.381 1.00 89.25 115 ARG A N 1
ATOM 865 C CA . ARG A 1 115 ? -1.752 4.357 -1.136 1.00 89.25 115 ARG A CA 1
ATOM 866 C C . ARG A 1 115 ? -2.023 2.863 -0.947 1.00 89.25 115 ARG A C 1
ATOM 868 O O . ARG A 1 115 ? -2.045 2.119 -1.922 1.00 89.25 115 ARG A O 1
ATOM 875 N N . MET A 1 116 ? -2.227 2.418 0.293 1.00 92.56 116 MET A N 1
ATOM 876 C CA . MET A 1 116 ? -2.496 1.008 0.584 1.00 92.56 116 MET A CA 1
ATOM 877 C C . MET A 1 116 ? -3.832 0.544 -0.012 1.00 92.56 116 MET A C 1
ATOM 879 O O . MET A 1 116 ? -3.947 -0.611 -0.418 1.00 92.56 116 MET A O 1
ATOM 883 N N . ALA A 1 117 ? -4.834 1.424 -0.079 1.00 89.06 117 ALA A N 1
ATOM 884 C CA . ALA A 1 117 ? -6.103 1.132 -0.729 1.00 89.06 117 ALA A CA 1
ATOM 885 C C . ALA A 1 117 ? -5.904 0.900 -2.234 1.00 89.06 117 ALA A C 1
ATOM 887 O O . ALA A 1 117 ? -6.339 -0.132 -2.743 1.00 89.06 117 ALA A O 1
ATOM 888 N N . TYR A 1 118 ? -5.155 1.773 -2.913 1.00 84.75 118 TYR A N 1
ATOM 889 C CA . TYR A 1 118 ? -4.813 1.589 -4.327 1.00 84.75 118 TYR A CA 1
ATOM 890 C C . TYR A 1 118 ? -3.962 0.347 -4.587 1.00 84.75 118 TYR A C 1
ATOM 892 O O . TYR A 1 118 ? -4.264 -0.400 -5.514 1.00 84.75 118 TYR A O 1
ATOM 900 N N . ASP A 1 119 ? -2.972 0.053 -3.739 1.00 87.62 119 ASP A N 1
ATOM 901 C CA . ASP A 1 119 ? -2.177 -1.180 -3.849 1.00 87.62 119 ASP A CA 1
ATOM 902 C C . ASP A 1 119 ? -3.075 -2.436 -3.770 1.00 87.62 119 ASP A C 1
ATOM 904 O O . ASP A 1 119 ? -2.818 -3.436 -4.446 1.00 87.62 119 ASP A O 1
ATOM 908 N N . CYS A 1 120 ? -4.130 -2.394 -2.945 1.00 88.25 120 CYS A N 1
ATOM 909 C CA . CYS A 1 120 ? -5.103 -3.481 -2.802 1.00 88.25 120 CYS A CA 1
ATOM 910 C C . CYS A 1 120 ? -6.041 -3.588 -4.016 1.00 88.25 120 CYS A C 1
ATOM 912 O O . CYS A 1 120 ? -6.330 -4.701 -4.455 1.00 88.25 120 CYS A O 1
ATOM 914 N N . LEU A 1 121 ? -6.499 -2.456 -4.562 1.00 83.44 121 LEU A N 1
ATOM 915 C CA . LEU A 1 121 ? -7.325 -2.409 -5.775 1.00 83.44 121 LEU A CA 1
ATOM 916 C C . LEU A 1 121 ? -6.555 -2.925 -6.995 1.00 83.44 121 LEU A C 1
ATOM 918 O O . LEU A 1 121 ? -7.043 -3.814 -7.690 1.00 83.44 121 LEU A O 1
ATOM 922 N N . GLU A 1 122 ? -5.323 -2.451 -7.197 1.00 81.12 122 GLU A N 1
ATOM 923 C CA . GLU A 1 122 ? -4.440 -2.907 -8.276 1.00 81.12 122 GLU A CA 1
ATOM 924 C C . GLU A 1 122 ? -4.178 -4.417 -8.168 1.00 81.12 122 GLU A C 1
ATO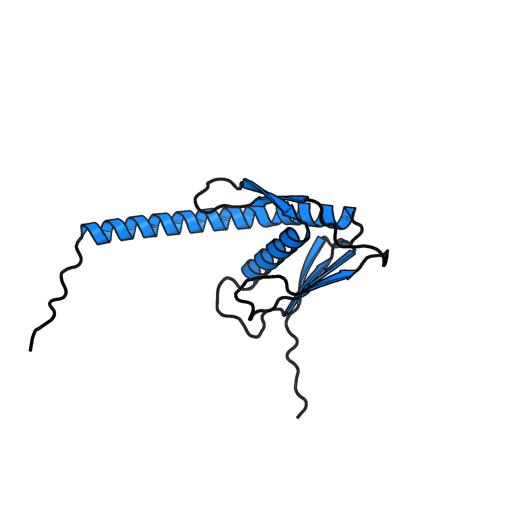M 926 O O . GLU A 1 122 ? -4.190 -5.134 -9.168 1.00 81.12 122 GLU A O 1
ATOM 931 N N . GLN A 1 123 ? -3.974 -4.935 -6.950 1.00 83.88 123 GLN A N 1
ATOM 932 C CA . GLN A 1 123 ? -3.771 -6.367 -6.737 1.00 83.88 123 GLN A CA 1
ATOM 933 C C . GLN A 1 123 ? -5.020 -7.200 -7.066 1.00 83.88 123 GLN A C 1
ATOM 935 O O . GLN A 1 123 ? -4.879 -8.330 -7.537 1.00 83.88 123 GLN A O 1
ATOM 940 N N . ALA A 1 124 ? -6.214 -6.681 -6.780 1.00 82.31 124 ALA A N 1
ATOM 941 C CA . ALA A 1 124 ? -7.464 -7.409 -6.958 1.00 82.31 124 ALA A CA 1
ATOM 942 C C . ALA A 1 124 ? -7.982 -7.376 -8.404 1.00 82.31 124 ALA A C 1
ATOM 944 O O . ALA A 1 124 ? -8.447 -8.405 -8.892 1.00 82.31 124 ALA A O 1
ATOM 945 N N . TYR A 1 125 ? -7.879 -6.232 -9.086 1.00 76.19 125 TYR A N 1
ATOM 946 C CA . TYR A 1 125 ? -8.525 -6.000 -10.388 1.00 76.19 125 TYR A CA 1
ATOM 947 C C . TYR A 1 125 ? -7.543 -5.682 -11.527 1.00 76.19 125 TYR A C 1
ATOM 949 O O . TYR A 1 125 ? -7.926 -5.665 -12.696 1.00 76.19 125 TYR A O 1
ATOM 957 N N . GLY A 1 126 ? -6.256 -5.482 -11.227 1.00 71.38 126 GLY A N 1
ATOM 958 C CA . GLY A 1 126 ? -5.280 -5.031 -12.217 1.00 71.38 126 GLY A CA 1
ATOM 959 C C . GLY A 1 126 ? -5.558 -3.597 -12.683 1.00 71.38 126 GLY A C 1
ATOM 960 O O . GLY A 1 126 ? -6.068 -2.779 -11.928 1.00 71.38 126 GLY A O 1
ATOM 961 N N . THR A 1 127 ? -5.195 -3.288 -13.931 1.00 60.94 127 THR A N 1
ATOM 962 C CA . THR A 1 127 ? -5.360 -1.959 -14.555 1.00 60.94 127 THR A CA 1
ATOM 963 C C . THR A 1 127 ? -6.465 -1.934 -15.623 1.00 60.94 127 THR A C 1
ATOM 965 O O . THR A 1 127 ? -6.422 -1.091 -16.517 1.00 60.94 127 THR A O 1
ATOM 968 N N . CYS A 1 128 ? -7.364 -2.925 -15.643 1.00 48.50 128 CYS A N 1
ATOM 969 C CA . CYS A 1 128 ? -8.387 -3.065 -16.690 1.00 48.50 128 CYS A CA 1
ATOM 970 C C . CYS A 1 128 ? -9.658 -2.269 -16.343 1.00 48.50 128 CYS A C 1
ATOM 972 O O . CYS A 1 128 ? -9.825 -1.899 -15.185 1.00 48.50 128 CYS A O 1
ATOM 974 N N . GLU A 1 129 ? -10.498 -1.984 -17.351 1.00 51.69 129 GLU A N 1
ATOM 975 C CA . GLU A 1 129 ? -11.691 -1.117 -17.263 1.00 51.69 129 GLU A CA 1
ATOM 976 C C . GLU A 1 129 ? -12.497 -1.318 -15.976 1.00 51.69 129 GLU A C 1
ATOM 978 O O . GLU A 1 129 ? -12.639 -2.447 -15.505 1.00 51.69 129 GLU A O 1
ATOM 983 N N . VAL A 1 130 ? -13.036 -0.212 -15.447 1.00 55.22 130 VAL A N 1
ATOM 984 C CA . VAL A 1 130 ? -13.872 -0.160 -14.242 1.00 55.22 130 VAL A CA 1
ATOM 985 C C . VAL A 1 130 ? -14.926 -1.266 -14.298 1.00 55.22 130 VAL A C 1
ATOM 987 O O . VAL A 1 130 ? -15.933 -1.169 -15.000 1.00 55.22 130 VAL A O 1
ATOM 990 N N . ASP A 1 131 ? -14.682 -2.348 -13.562 1.00 60.00 131 ASP A N 1
ATOM 991 C CA . ASP A 1 131 ? -15.637 -3.438 -13.444 1.00 60.00 131 ASP A CA 1
ATOM 992 C C . ASP A 1 131 ? -16.835 -2.897 -12.644 1.00 60.00 131 ASP A C 1
ATOM 994 O O . ASP A 1 131 ? -16.624 -2.335 -11.565 1.00 60.00 131 ASP A O 1
ATOM 998 N N . PRO A 1 132 ? -18.093 -3.040 -13.096 1.00 58.09 132 PRO A N 1
ATOM 999 C CA . PRO A 1 132 ? -19.266 -2.640 -12.312 1.00 58.09 132 PRO A CA 1
ATOM 1000 C C . PRO A 1 132 ? -19.381 -3.370 -10.957 1.00 58.09 132 PRO A C 1
ATOM 1002 O O . PRO A 1 132 ? -20.171 -2.959 -10.105 1.00 58.09 132 PRO A O 1
ATOM 1005 N N . SER A 1 133 ? -18.606 -4.440 -10.743 1.00 58.47 133 SER A N 1
ATOM 1006 C CA . SER A 1 133 ? -18.435 -5.131 -9.461 1.00 58.47 133 SER A CA 1
ATOM 1007 C C . SER A 1 133 ? -17.269 -4.617 -8.604 1.00 58.47 133 SER A C 1
ATOM 1009 O O . SER A 1 133 ? -17.067 -5.125 -7.495 1.00 58.47 133 SER A O 1
ATOM 1011 N N . SER A 1 134 ? -16.544 -3.591 -9.071 1.00 61.78 134 SER A N 1
ATOM 1012 C CA . SER A 1 134 ? -15.496 -2.909 -8.308 1.00 61.78 134 SER A CA 1
ATOM 1013 C C . SER A 1 134 ? -16.032 -2.496 -6.935 1.00 61.78 134 SER A C 1
ATOM 1015 O O . SER A 1 134 ? -17.189 -2.076 -6.804 1.00 61.78 134 SER A O 1
ATOM 1017 N N . PRO A 1 135 ? -15.225 -2.655 -5.878 1.00 64.25 135 PRO A N 1
ATOM 1018 C CA . PRO A 1 135 ? -15.664 -2.389 -4.527 1.00 64.25 135 PRO A CA 1
ATOM 1019 C C . PRO A 1 135 ? -15.891 -0.891 -4.370 1.00 64.25 135 PRO A C 1
ATOM 1021 O O . PRO A 1 135 ? -15.077 -0.083 -4.805 1.00 64.25 135 PRO A O 1
ATOM 1024 N N . ASP A 1 136 ? -16.974 -0.524 -3.697 1.00 73.00 136 ASP A N 1
ATOM 1025 C CA . ASP A 1 136 ? -17.207 0.861 -3.293 1.00 73.00 136 ASP A CA 1
ATOM 1026 C C . ASP A 1 136 ? -16.448 1.196 -1.999 1.00 73.00 136 ASP A C 1
ATOM 1028 O O . ASP A 1 136 ? -16.302 2.365 -1.633 1.00 73.00 136 ASP A O 1
ATOM 1032 N N . LYS A 1 137 ? -16.001 0.167 -1.257 1.00 85.81 137 LYS A N 1
ATOM 1033 C CA . LYS A 1 137 ? -15.378 0.321 0.061 1.00 85.81 137 LYS A CA 1
ATOM 1034 C C . LYS A 1 137 ? -14.272 -0.690 0.333 1.00 85.81 137 LYS A C 1
ATOM 1036 O O . LYS A 1 137 ? -14.362 -1.867 -0.023 1.00 85.81 137 LYS A O 1
ATOM 1041 N N . LEU A 1 138 ? -13.271 -0.248 1.089 1.00 90.88 138 LEU A N 1
ATOM 1042 C CA . LEU A 1 138 ? -12.267 -1.103 1.714 1.00 90.88 138 LEU A CA 1
ATOM 1043 C C . LEU A 1 138 ? -12.353 -0.982 3.233 1.00 90.88 138 LEU A C 1
ATOM 1045 O O . LEU A 1 138 ? -12.492 0.110 3.781 1.00 90.88 138 LEU A O 1
ATOM 1049 N N . VAL A 1 139 ? -12.234 -2.114 3.922 1.00 93.19 139 VAL A N 1
ATOM 1050 C CA . VAL A 1 139 ? -12.263 -2.186 5.384 1.00 93.19 139 VAL A CA 1
ATOM 1051 C C . VAL A 1 139 ? -10.912 -2.655 5.899 1.00 93.19 139 VAL A C 1
ATOM 1053 O O . VAL A 1 139 ? -10.520 -3.802 5.694 1.00 93.19 139 VAL A O 1
ATOM 1056 N N . PHE A 1 140 ? -10.218 -1.773 6.608 1.00 95.12 140 PHE A N 1
ATOM 1057 C CA . PHE A 1 140 ? -8.979 -2.061 7.317 1.00 95.12 140 PHE A CA 1
ATOM 1058 C C . PHE A 1 140 ? -9.340 -2.484 8.739 1.00 95.12 140 PHE A C 1
ATOM 1060 O O . PHE A 1 140 ? -9.762 -1.663 9.556 1.00 95.12 140 PHE A O 1
ATOM 1067 N N . ASN A 1 141 ? -9.173 -3.768 9.044 1.00 95.25 141 ASN A N 1
ATOM 1068 C CA . ASN A 1 141 ? -9.358 -4.307 10.385 1.00 95.25 141 ASN A CA 1
ATOM 1069 C C . ASN A 1 141 ? -8.010 -4.362 11.099 1.00 95.25 141 ASN A C 1
ATOM 1071 O O . ASN A 1 141 ? -7.212 -5.275 10.866 1.00 95.25 141 ASN A O 1
ATOM 1075 N N . VAL A 1 142 ? -7.759 -3.372 11.961 1.00 94.69 142 VAL A N 1
ATOM 1076 C CA . VAL A 1 142 ? -6.453 -3.165 12.599 1.00 94.69 142 VAL A CA 1
ATOM 1077 C C . VAL A 1 142 ? -6.101 -4.322 13.529 1.00 94.69 142 VAL A C 1
ATOM 1079 O O . VAL A 1 142 ? -4.977 -4.823 13.481 1.00 94.69 142 VAL A O 1
ATOM 1082 N N . ALA A 1 143 ? -7.076 -4.809 14.301 1.00 89.56 143 ALA A N 1
ATOM 1083 C CA . ALA A 1 143 ? -6.893 -5.932 15.218 1.00 89.56 143 ALA A CA 1
ATOM 1084 C C . ALA A 1 143 ? -6.536 -7.232 14.479 1.00 89.56 143 ALA A C 1
ATOM 1086 O O . ALA A 1 143 ? -5.631 -7.955 14.892 1.00 89.56 143 ALA A O 1
ATOM 1087 N N . ALA A 1 144 ? -7.201 -7.506 13.354 1.00 93.94 144 ALA A N 1
ATOM 1088 C CA . ALA A 1 144 ? -6.930 -8.680 12.524 1.00 93.94 144 ALA A CA 1
ATOM 1089 C C . ALA A 1 144 ? -5.780 -8.474 11.519 1.00 93.94 144 ALA A C 1
ATOM 1091 O O . ALA A 1 144 ? -5.477 -9.387 10.752 1.00 93.94 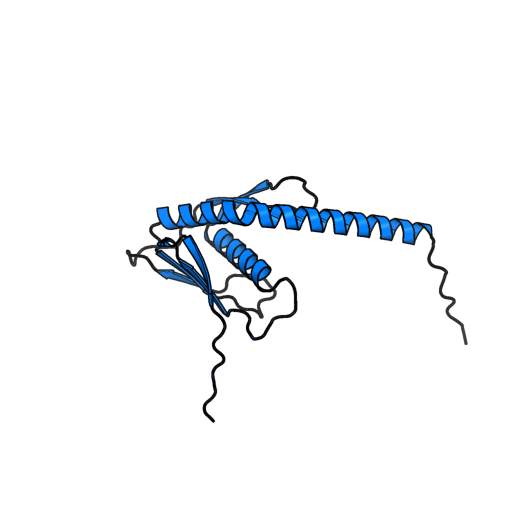144 ALA A O 1
ATOM 1092 N N . ARG A 1 145 ? -5.173 -7.278 11.477 1.00 95.25 145 ARG A N 1
ATOM 1093 C CA . ARG A 1 145 ? -4.149 -6.859 10.500 1.00 95.25 145 ARG A CA 1
ATOM 1094 C C . ARG A 1 145 ? -4.500 -7.229 9.053 1.00 95.25 145 ARG A C 1
ATOM 1096 O O . ARG A 1 145 ? -3.649 -7.693 8.293 1.00 95.25 145 ARG A O 1
ATOM 1103 N N . SER A 1 146 ? -5.767 -7.040 8.685 1.00 95.25 146 SER A N 1
ATOM 1104 C CA . SER A 1 146 ? -6.321 -7.440 7.388 1.00 95.25 146 SER A CA 1
ATOM 1105 C C . SER A 1 146 ? -7.048 -6.291 6.697 1.00 95.25 146 SER A C 1
ATOM 1107 O O . SER A 1 146 ? -7.514 -5.349 7.339 1.00 95.25 146 SER A O 1
ATOM 1109 N N . ILE A 1 147 ? -7.120 -6.378 5.369 1.00 94.50 147 ILE A N 1
ATOM 1110 C CA . ILE A 1 147 ? -7.867 -5.457 4.514 1.00 94.50 147 ILE A CA 1
ATOM 1111 C C . ILE A 1 147 ? -8.843 -6.299 3.700 1.00 94.50 147 ILE A C 1
ATOM 1113 O O . ILE A 1 147 ? -8.440 -7.295 3.098 1.00 94.50 147 ILE A O 1
ATOM 1117 N N . VAL A 1 148 ? -10.113 -5.909 3.704 1.00 92.44 148 VAL A N 1
ATOM 1118 C CA . VAL A 1 148 ? -11.176 -6.571 2.944 1.00 92.44 148 VAL A CA 1
ATOM 1119 C C . VAL A 1 148 ? -11.756 -5.580 1.947 1.00 92.44 148 VAL A C 1
ATOM 1121 O O . VAL A 1 148 ? -12.144 -4.477 2.328 1.00 92.44 148 VAL A O 1
ATOM 1124 N N . LEU A 1 149 ? -11.822 -5.981 0.679 1.00 89.12 149 LEU A N 1
ATOM 1125 C CA . LEU A 1 149 ? -12.519 -5.241 -0.367 1.00 89.12 149 LEU A CA 1
ATOM 1126 C C . LEU A 1 149 ? -13.987 -5.663 -0.310 1.00 89.12 149 LEU A C 1
ATOM 1128 O O . LEU A 1 149 ? -14.285 -6.857 -0.360 1.00 89.12 149 LEU A O 1
ATOM 1132 N N . VAL A 1 150 ? -14.893 -4.703 -0.147 1.00 84.56 150 VAL A N 1
ATOM 1133 C CA . VAL A 1 150 ? -16.329 -4.965 -0.026 1.00 84.56 150 VAL A CA 1
ATOM 1134 C C . VAL A 1 150 ? -16.966 -4.758 -1.399 1.00 84.56 150 VAL A C 1
ATOM 1136 O O . VAL A 1 150 ? -16.969 -3.629 -1.884 1.00 84.56 150 VAL A O 1
ATOM 1139 N N . PRO A 1 151 ? -17.492 -5.813 -2.050 1.00 72.50 151 PRO A N 1
ATOM 1140 C CA . PRO A 1 151 ? -18.132 -5.671 -3.350 1.00 72.50 151 PRO A CA 1
ATOM 1141 C C . PRO A 1 151 ? -19.383 -4.801 -3.250 1.00 72.50 151 PRO A C 1
ATOM 1143 O O . PRO A 1 151 ? -20.183 -4.950 -2.313 1.00 72.50 151 PRO A O 1
ATOM 1146 N N . ARG A 1 152 ? -19.599 -3.962 -4.266 1.00 67.25 152 ARG A N 1
ATOM 1147 C CA . ARG A 1 152 ? -20.815 -3.161 -4.387 1.00 67.25 152 ARG A CA 1
ATOM 1148 C C . ARG A 1 152 ? -22.022 -4.101 -4.404 1.00 67.25 152 ARG A C 1
ATOM 1150 O O . ARG A 1 152 ? -22.151 -4.962 -5.274 1.00 67.25 152 ARG A O 1
ATOM 1157 N N . HIS A 1 153 ? -22.913 -3.979 -3.421 1.00 58.84 153 HIS A N 1
ATOM 1158 C CA . HIS A 1 153 ? -24.158 -4.742 -3.447 1.00 58.84 153 HIS A CA 1
ATOM 1159 C C . HIS A 1 153 ? -25.013 -4.219 -4.601 1.00 58.84 153 HIS A C 1
ATOM 1161 O O . HIS A 1 153 ? -25.524 -3.101 -4.545 1.00 58.84 153 HIS A O 1
ATOM 1167 N N . GLY A 1 154 ? -25.163 -5.033 -5.648 1.00 50.03 154 GLY A N 1
ATOM 1168 C CA . GLY A 1 154 ? -26.139 -4.795 -6.701 1.00 50.03 154 GLY A CA 1
ATOM 1169 C C . GLY A 1 154 ? -27.519 -4.715 -6.064 1.00 50.03 154 GLY A C 1
ATOM 1170 O O . GLY A 1 154 ? -28.080 -5.730 -5.648 1.00 50.03 154 GLY A O 1
ATOM 1171 N N . GLY A 1 155 ? -28.051 -3.502 -5.938 1.00 40.31 155 GLY A N 1
ATOM 1172 C CA . GLY A 1 155 ? -29.429 -3.305 -5.531 1.00 40.31 155 GLY A CA 1
ATOM 1173 C C . GLY A 1 155 ? -30.317 -4.029 -6.532 1.00 40.31 155 GLY A C 1
ATOM 1174 O O . GLY A 1 155 ? -30.481 -3.570 -7.659 1.00 40.31 155 GLY A O 1
ATOM 1175 N N . LYS A 1 156 ? -30.904 -5.162 -6.135 1.00 39.09 156 LYS A N 1
ATOM 1176 C CA . LYS A 1 156 ? -32.132 -5.615 -6.780 1.00 39.09 156 LYS A CA 1
ATOM 1177 C C . LYS A 1 156 ? -33.159 -4.519 -6.531 1.00 39.09 156 LYS A C 1
ATOM 1179 O O . LYS A 1 156 ? -33.690 -4.405 -5.428 1.00 39.09 156 LYS A O 1
ATOM 1184 N N . ALA A 1 157 ? -33.407 -3.704 -7.550 1.00 40.84 157 ALA A N 1
ATOM 1185 C CA . ALA A 1 157 ? -34.644 -2.960 -7.637 1.00 40.84 157 ALA A CA 1
ATOM 1186 C C . ALA A 1 157 ? -35.769 -4.002 -7.636 1.00 40.84 157 ALA A C 1
ATOM 1188 O O . ALA A 1 157 ? -35.898 -4.790 -8.570 1.00 40.84 157 ALA A O 1
ATOM 1189 N N . ASN A 1 158 ? -36.528 -4.056 -6.545 1.00 41.31 158 ASN A N 1
ATOM 1190 C CA . ASN A 1 158 ? -37.864 -4.622 -6.595 1.00 41.31 158 ASN A CA 1
ATOM 1191 C C . ASN A 1 158 ? -38.677 -3.735 -7.546 1.00 41.31 158 ASN A C 1
ATOM 1193 O O . ASN A 1 158 ? -38.998 -2.601 -7.188 1.00 41.31 158 ASN A O 1
ATOM 1197 N N . ALA A 1 159 ? -38.967 -4.249 -8.737 1.00 38.09 159 ALA A N 1
ATOM 1198 C CA . ALA A 1 159 ? -40.033 -3.796 -9.619 1.00 38.09 159 ALA A CA 1
ATOM 1199 C C . ALA A 1 159 ? -40.589 -5.017 -10.356 1.00 38.09 159 ALA A C 1
ATOM 1201 O O . ALA A 1 159 ? -39.766 -5.793 -10.896 1.00 38.09 159 ALA A O 1
#

Sequence (159 aa):
MSAIALLPRAPARDAALDEALARYDANLAAYRVLSAKMRSPNRAALFEALAAARISLIIVAVDPDDDDGRIEQLALISDDRSTRLPQGPITLSIPQWGLPDPIPLELSIPHAIERMAYDCLEQAYGTCEVDPSSPDKLVFNVAARSIVLVPRHGGKANA

Secondary structure (DSSP, 8-state):
------PPPPHHHHHHHHHHHHHHHHHHHHHHHHHHHHHHHHHHHHHHHHHHTTEEEEEEE--TT-TT----EEEEEESSTT------EEEEEE--TT-SSPEEEEEEHHHHHHHHHHHHHHHHHTTSS--TT-EEEEEEETTTTEEEEEE--------

pLDDT: mean 81.27, std 16.49, range [38.09, 97.25]